Pr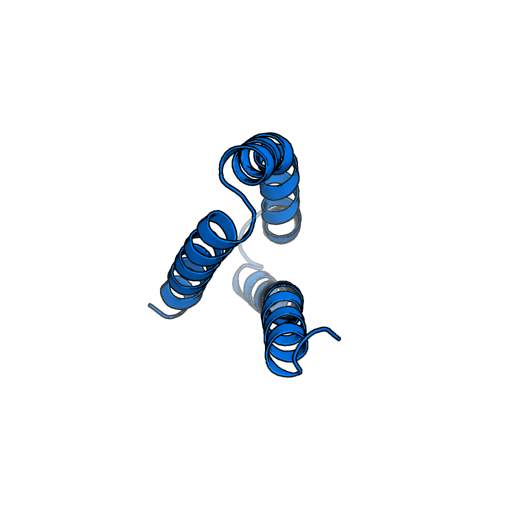otein AF-A0A970UCK8-F1 (afdb_monomer)

Solvent-accessible surface area (backbone atoms only — not comparable to full-atom values): 5324 Å² total; per-residue (Å²): 131,86,55,70,67,60,56,52,51,52,51,54,62,58,45,51,61,57,52,54,56,53,53,52,59,58,50,46,57,56,48,45,64,74,38,64,87,43,89,61,34,72,59,54,53,52,45,65,65,47,47,61,55,50,50,48,64,69,42,43,65,60,54,49,53,47,34,72,74,69,39,68,65,62,57,50,54,52,51,50,52,52,50,51,52,60,57,54,58,75,77,112

pLDDT: mean 81.98, std 9.64, range [52.28, 94.81]

Radius of gyration: 16.86 Å; Cα contacts (8 Å, |Δi|>4): 15; chains: 1; bounding box: 29×29×54 Å

Foldseek 3Di:
DPPPVVVVVVVVLVVLVVVVLVVLVVVLVVQLVVCVVPPCSVVVSVCSNCVVVVVCVVCVVVLVVVCVVVNPPVSSVVVVVVSVVVVVVVVD

Secondary structure (DSSP, 8-state):
---HHHHHHHHHHHHHHHHHHHHHHHHHHHHHHHTTTSTTHHHHHHHHHHHHHHHHHHHHHHHHHHHHHH-SHHHHHHHHHHHHHHHHTTT-

Structure (mmCIF, N/CA/C/O backbone):
data_AF-A0A970UCK8-F1
#
_entry.id   AF-A0A970UCK8-F1
#
loop_
_atom_site.group_PDB
_atom_site.id
_atom_site.type_symbol
_atom_site.label_atom_id
_atom_site.label_alt_id
_atom_site.label_comp_id
_atom_site.label_asym_id
_atom_site.label_entity_id
_atom_site.label_seq_id
_atom_site.pdbx_PDB_ins_code
_atom_site.Cartn_x
_atom_site.Cartn_y
_atom_site.Cartn_z
_atom_site.occupancy
_atom_site.B_iso_or_equiv
_atom_site.auth_seq_id
_atom_site.auth_comp_id
_atom_site.auth_asym_id
_atom_site.auth_atom_id
_atom_site.pdbx_PDB_model_num
ATOM 1 N N . MET A 1 1 ? -7.646 -2.385 30.205 1.00 52.28 1 MET A N 1
ATOM 2 C CA . MET A 1 1 ? -7.329 -3.652 29.506 1.00 52.28 1 MET A CA 1
ATOM 3 C C . MET A 1 1 ? -7.784 -3.529 28.058 1.00 52.28 1 MET A C 1
ATOM 5 O O . MET A 1 1 ? -8.981 -3.429 27.833 1.00 52.28 1 MET A O 1
ATOM 9 N N . MET A 1 2 ? -6.875 -3.453 27.079 1.00 58.56 2 MET A N 1
ATOM 10 C CA . MET A 1 2 ? -7.271 -3.500 25.659 1.00 58.56 2 MET A CA 1
ATOM 11 C C . MET A 1 2 ? -7.958 -4.842 25.383 1.00 58.56 2 MET A C 1
ATOM 13 O O . MET A 1 2 ? -7.359 -5.890 25.636 1.00 58.56 2 MET A O 1
ATOM 17 N N . GLY A 1 3 ? -9.207 -4.803 24.912 1.00 76.75 3 GLY A N 1
ATOM 18 C CA . GLY A 1 3 ? -9.972 -5.998 24.561 1.00 76.75 3 GLY A CA 1
ATOM 19 C C . GLY A 1 3 ? -9.224 -6.839 23.527 1.00 76.75 3 GLY A C 1
ATOM 20 O O . GLY A 1 3 ? -8.586 -6.291 22.628 1.00 76.75 3 GLY A O 1
ATOM 21 N N . SER A 1 4 ? -9.284 -8.165 23.667 1.00 78.94 4 SER A N 1
ATOM 22 C CA . SER A 1 4 ? -8.554 -9.117 22.814 1.00 78.94 4 SER A CA 1
ATOM 23 C C . SER A 1 4 ? -8.753 -8.843 21.313 1.00 78.94 4 SER A C 1
ATOM 25 O O . SER A 1 4 ? -7.791 -8.849 20.549 1.00 78.94 4 SER A O 1
ATOM 27 N N . GLY A 1 5 ? -9.973 -8.458 20.913 1.00 83.31 5 GLY A N 1
ATOM 28 C CA . GLY A 1 5 ? -10.305 -8.125 19.524 1.00 83.31 5 GLY A CA 1
ATOM 29 C C . GLY A 1 5 ? -9.478 -6.980 18.928 1.00 83.31 5 GLY A C 1
ATOM 30 O O . GLY A 1 5 ? -9.044 -7.085 17.788 1.00 83.31 5 GLY A O 1
ATOM 31 N N . LEU A 1 6 ? -9.160 -5.932 19.700 1.00 85.56 6 LEU A N 1
ATOM 32 C CA . LEU A 1 6 ? -8.372 -4.797 19.196 1.00 85.56 6 LEU A CA 1
ATOM 33 C C . LEU A 1 6 ? -6.941 -5.217 18.833 1.00 85.56 6 LEU A C 1
ATOM 35 O O . LEU A 1 6 ? -6.384 -4.752 17.841 1.00 85.56 6 LEU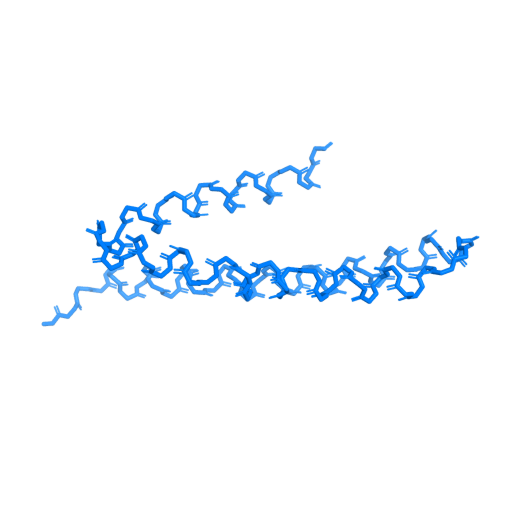 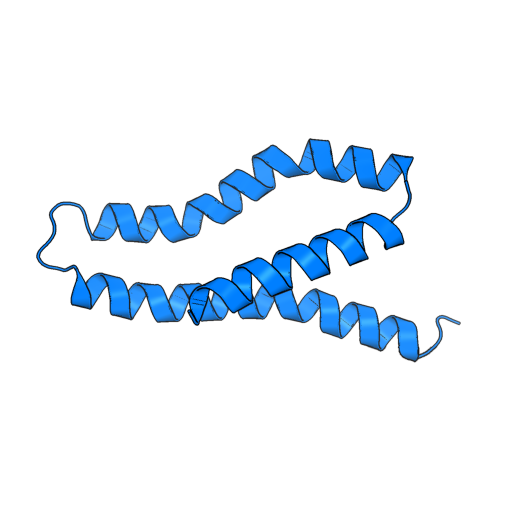A O 1
ATOM 39 N N . LYS A 1 7 ? -6.350 -6.110 19.636 1.00 87.50 7 LYS A N 1
ATOM 40 C CA . LYS A 1 7 ? -4.995 -6.624 19.397 1.00 87.50 7 LYS A CA 1
ATOM 41 C C . LYS A 1 7 ? -4.950 -7.452 18.119 1.00 87.50 7 LYS A C 1
ATOM 43 O O . LYS A 1 7 ? -4.025 -7.294 17.332 1.00 87.50 7 LYS A O 1
ATOM 48 N N . VAL A 1 8 ? -5.970 -8.285 17.904 1.00 91.06 8 VAL A N 1
ATOM 49 C CA . VAL A 1 8 ? -6.103 -9.090 16.686 1.00 91.06 8 VAL A CA 1
ATOM 50 C C . VAL A 1 8 ? -6.265 -8.191 15.464 1.00 91.06 8 VAL A C 1
ATOM 52 O O . VAL A 1 8 ? -5.541 -8.374 14.493 1.00 91.06 8 VAL A O 1
ATOM 55 N N . THR A 1 9 ? -7.133 -7.175 15.513 1.00 89.69 9 THR A N 1
ATOM 56 C CA . THR A 1 9 ? -7.300 -6.238 14.389 1.00 89.69 9 THR A CA 1
ATOM 57 C C . THR A 1 9 ? -6.004 -5.501 14.064 1.00 89.69 9 THR A C 1
ATOM 59 O O . THR A 1 9 ? -5.633 -5.418 12.901 1.00 89.69 9 THR A O 1
ATOM 62 N N . LEU A 1 10 ? -5.280 -5.004 15.071 1.00 88.25 10 LEU A N 1
ATOM 63 C CA . LEU A 1 10 ? -3.989 -4.342 14.853 1.00 88.25 10 LEU A CA 1
ATOM 64 C C . LEU A 1 10 ? -2.954 -5.287 14.233 1.00 88.25 10 LEU A C 1
ATOM 66 O O . LEU A 1 10 ? -2.231 -4.881 13.327 1.00 88.25 10 LEU A O 1
ATOM 70 N N . LEU A 1 11 ? -2.907 -6.536 14.700 1.00 91.06 11 LEU A N 1
ATOM 71 C CA . LEU A 1 11 ? -1.988 -7.546 14.184 1.00 91.06 11 LEU A CA 1
ATOM 72 C C . LEU A 1 11 ? -2.301 -7.899 12.726 1.00 91.06 11 LEU A C 1
ATOM 74 O O . LEU A 1 11 ? -1.400 -7.889 11.891 1.00 91.06 11 LEU A O 1
ATOM 78 N N . LEU A 1 12 ? -3.575 -8.138 12.407 1.00 90.94 12 LEU A N 1
ATOM 79 C CA . LEU A 1 12 ? -4.012 -8.428 11.042 1.00 90.94 12 LEU A CA 1
ATOM 80 C C . LEU A 1 12 ? -3.717 -7.247 10.115 1.00 90.94 12 LEU A C 1
ATOM 82 O O . LEU A 1 12 ? -3.036 -7.422 9.105 1.00 90.94 12 LEU A O 1
ATOM 86 N N . THR A 1 13 ? -4.135 -6.034 10.484 1.00 89.31 13 THR A N 1
ATOM 87 C CA . THR A 1 13 ? -3.922 -4.842 9.653 1.00 89.31 13 THR A CA 1
ATOM 88 C C . THR A 1 13 ? -2.442 -4.507 9.471 1.00 89.31 13 THR A C 1
ATOM 90 O O . THR A 1 13 ? -2.041 -4.121 8.379 1.00 89.31 13 THR A O 1
ATOM 93 N N . GLY A 1 14 ? -1.606 -4.700 10.495 1.00 88.12 14 GLY A N 1
ATOM 94 C CA . GLY A 1 14 ? -0.156 -4.531 10.368 1.00 88.12 14 GLY A CA 1
ATOM 95 C C . GLY A 1 14 ? 0.499 -5.584 9.467 1.00 88.12 14 GLY A C 1
ATOM 96 O O . GLY A 1 14 ? 1.422 -5.264 8.719 1.00 88.12 14 GLY A O 1
ATOM 97 N N . SER A 1 15 ? 0.006 -6.828 9.496 1.00 89.06 15 SER A N 1
ATOM 98 C CA . SER A 1 15 ? 0.548 -7.919 8.675 1.00 89.06 15 SER A CA 1
ATOM 99 C C . SER A 1 15 ? 0.279 -7.743 7.176 1.00 89.06 15 SER A C 1
ATOM 101 O O . SER A 1 15 ? 1.140 -8.087 6.366 1.00 89.06 15 SER A O 1
ATOM 103 N N . LEU A 1 16 ? -0.857 -7.136 6.806 1.00 86.38 16 LEU A N 1
ATOM 104 C CA . LEU A 1 16 ? -1.234 -6.861 5.413 1.00 86.38 16 LEU A CA 1
ATOM 105 C C . LEU A 1 16 ? -0.136 -6.097 4.656 1.00 86.38 16 LEU A C 1
ATOM 107 O O . LEU A 1 16 ? 0.249 -6.497 3.559 1.00 86.38 16 LEU A O 1
ATOM 111 N N . THR A 1 17 ? 0.437 -5.058 5.269 1.00 83.50 17 THR A N 1
ATOM 112 C CA . THR A 1 17 ? 1.501 -4.246 4.656 1.00 83.50 17 THR A CA 1
ATOM 113 C C . THR A 1 17 ? 2.771 -5.053 4.383 1.00 83.50 17 THR A C 1
ATOM 115 O O . THR A 1 17 ? 3.411 -4.875 3.348 1.00 83.50 17 THR A O 1
ATOM 118 N N . VAL A 1 18 ? 3.137 -5.960 5.294 1.00 84.00 18 VAL A N 1
ATOM 119 C CA . VAL A 1 18 ? 4.324 -6.815 5.134 1.00 84.00 18 VAL A CA 1
ATOM 120 C C . VAL A 1 18 ? 4.111 -7.812 3.995 1.00 84.00 18 VAL A C 1
ATOM 122 O O . VAL A 1 18 ? 5.004 -8.008 3.170 1.00 84.00 18 VAL A O 1
ATOM 125 N N . MET A 1 19 ? 2.914 -8.401 3.908 1.00 85.56 19 MET A N 1
ATOM 126 C CA . MET A 1 19 ? 2.577 -9.333 2.831 1.00 85.56 19 MET A CA 1
ATOM 127 C C . MET A 1 19 ? 2.597 -8.661 1.453 1.00 85.56 19 MET A C 1
ATOM 129 O O . MET A 1 19 ? 3.087 -9.267 0.502 1.00 85.56 19 MET A O 1
ATOM 133 N N . ALA A 1 20 ? 2.149 -7.405 1.344 1.00 82.19 20 ALA A N 1
ATOM 134 C CA . ALA A 1 20 ? 2.206 -6.648 0.091 1.00 82.19 20 ALA A CA 1
ATOM 135 C C . ALA A 1 20 ? 3.637 -6.556 -0.469 1.00 82.19 20 ALA A C 1
ATOM 137 O O . ALA A 1 20 ? 3.870 -6.855 -1.639 1.00 82.19 20 ALA A O 1
ATOM 138 N N . GLY A 1 21 ? 4.610 -6.196 0.377 1.00 79.56 21 GLY A N 1
ATOM 139 C CA . GLY A 1 21 ? 6.015 -6.098 -0.031 1.00 79.56 21 GLY A CA 1
ATOM 140 C C . GLY A 1 21 ? 6.611 -7.443 -0.462 1.00 79.56 21 GLY A C 1
ATOM 141 O O . GLY A 1 21 ? 7.375 -7.502 -1.430 1.00 79.56 21 GLY A O 1
ATOM 142 N N . ALA A 1 22 ? 6.224 -8.530 0.212 1.00 81.88 22 ALA A N 1
ATOM 143 C CA . ALA A 1 22 ? 6.670 -9.876 -0.134 1.00 81.88 22 ALA A CA 1
ATOM 144 C C . ALA A 1 22 ? 6.195 -10.300 -1.536 1.00 81.88 22 ALA A C 1
ATOM 146 O O . ALA A 1 22 ? 7.007 -10.767 -2.332 1.00 81.88 22 ALA A O 1
ATOM 147 N N . ILE A 1 23 ? 4.917 -10.063 -1.862 1.00 81.00 23 ILE A N 1
ATOM 148 C CA . ILE A 1 23 ? 4.330 -10.397 -3.173 1.00 81.00 23 ILE A CA 1
ATOM 149 C C . ILE A 1 23 ? 5.004 -9.609 -4.303 1.00 81.00 23 ILE A C 1
ATOM 151 O O . ILE A 1 23 ? 5.336 -10.171 -5.346 1.00 81.00 23 ILE A O 1
ATOM 155 N N . ILE A 1 24 ? 5.239 -8.309 -4.094 1.00 77.62 24 ILE A N 1
ATOM 156 C CA . ILE A 1 24 ? 5.892 -7.451 -5.095 1.00 77.62 24 ILE A CA 1
ATOM 157 C C . ILE A 1 24 ? 7.307 -7.962 -5.394 1.00 77.62 24 ILE A C 1
ATOM 159 O O . ILE A 1 24 ? 7.705 -8.050 -6.552 1.00 77.62 24 ILE A O 1
ATOM 163 N N . THR A 1 25 ? 8.059 -8.345 -4.360 1.00 74.88 25 THR A N 1
ATOM 164 C CA . THR A 1 25 ? 9.447 -8.806 -4.515 1.00 74.88 25 THR A CA 1
ATOM 165 C C . THR A 1 25 ? 9.533 -10.104 -5.324 1.00 74.88 25 THR A C 1
ATOM 167 O O . THR A 1 25 ? 10.408 -10.232 -6.184 1.00 74.88 25 THR A O 1
ATOM 170 N N . THR A 1 26 ? 8.617 -11.052 -5.096 1.00 77.81 26 THR A N 1
ATOM 171 C CA . THR A 1 26 ? 8.566 -12.299 -5.874 1.00 77.81 26 THR A CA 1
ATOM 172 C C . THR A 1 26 ? 8.131 -12.043 -7.316 1.00 77.81 26 THR A C 1
ATOM 174 O O . THR A 1 26 ? 8.789 -12.515 -8.238 1.00 77.81 26 THR A O 1
ATOM 177 N N . ALA A 1 27 ? 7.101 -11.218 -7.527 1.00 76.00 27 ALA A N 1
ATOM 178 C CA . ALA A 1 27 ? 6.588 -10.908 -8.863 1.00 76.00 27 ALA A CA 1
ATOM 179 C C . ALA A 1 27 ? 7.609 -10.161 -9.740 1.00 76.00 27 ALA A C 1
ATOM 181 O O . ALA A 1 27 ? 7.687 -10.397 -10.942 1.00 76.00 27 ALA A O 1
ATOM 182 N N . ILE A 1 28 ? 8.431 -9.283 -9.155 1.00 71.69 28 ILE A N 1
ATOM 183 C CA . ILE A 1 28 ? 9.445 -8.527 -9.905 1.00 71.69 28 ILE A CA 1
ATOM 184 C C . ILE A 1 28 ? 10.538 -9.432 -10.480 1.00 71.69 28 ILE A C 1
ATOM 186 O O . ILE A 1 28 ? 11.052 -9.137 -11.562 1.00 71.69 28 ILE A O 1
ATOM 190 N N . SER A 1 29 ? 10.890 -10.527 -9.800 1.00 73.38 29 SER A N 1
ATOM 191 C CA . SER A 1 29 ? 11.863 -11.486 -10.342 1.00 73.38 29 SER A CA 1
ATOM 192 C C . SER A 1 29 ? 11.332 -12.140 -11.621 1.00 73.38 29 SER A C 1
ATOM 194 O O . SER A 1 29 ? 12.050 -12.188 -12.621 1.00 73.38 29 SER A O 1
ATOM 196 N N . ASP A 1 30 ? 10.054 -12.522 -11.627 1.00 72.25 30 ASP A N 1
ATOM 197 C CA . ASP A 1 30 ? 9.388 -13.112 -12.793 1.00 72.25 30 ASP A CA 1
ATOM 198 C C . ASP A 1 30 ? 9.218 -12.092 -13.931 1.00 72.25 30 ASP A C 1
ATOM 200 O 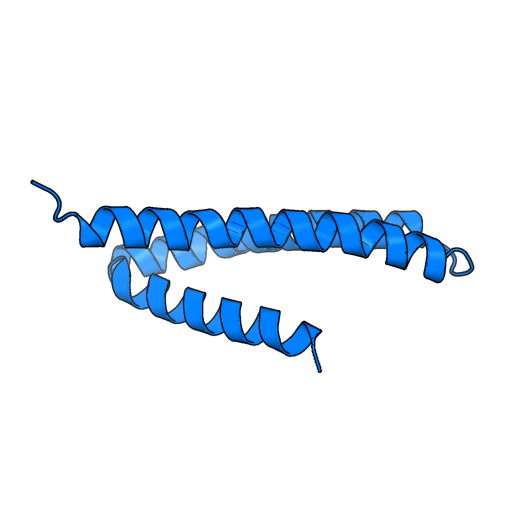O . ASP A 1 30 ? 9.518 -12.387 -15.089 1.00 72.25 30 ASP A O 1
ATOM 204 N N . ILE A 1 31 ? 8.821 -10.855 -13.609 1.00 70.25 31 ILE A N 1
ATOM 205 C CA . ILE A 1 31 ? 8.703 -9.753 -14.578 1.00 70.25 31 ILE A CA 1
ATOM 206 C C . ILE A 1 31 ? 10.070 -9.445 -15.204 1.00 70.25 31 ILE A C 1
ATOM 208 O O . ILE A 1 31 ? 10.175 -9.299 -16.416 1.00 70.25 31 ILE A O 1
ATOM 212 N N . THR A 1 32 ? 11.146 -9.390 -14.420 1.00 67.56 32 THR A N 1
ATOM 213 C CA . THR A 1 32 ? 12.483 -9.072 -14.955 1.00 67.56 32 THR A CA 1
ATOM 214 C C . THR A 1 32 ? 12.978 -10.153 -15.919 1.00 67.56 32 THR A C 1
ATOM 216 O O . THR A 1 32 ? 13.590 -9.825 -16.934 1.00 67.56 32 THR A O 1
ATOM 219 N N . GLN A 1 33 ? 12.675 -11.428 -15.652 1.00 70.19 33 GLN A N 1
ATOM 220 C CA . GLN A 1 33 ? 12.970 -12.518 -16.587 1.00 70.19 33 GLN A CA 1
ATOM 221 C C . GLN A 1 33 ? 12.102 -12.439 -17.846 1.00 70.19 33 GLN A C 1
ATOM 223 O O . GLN A 1 33 ? 12.613 -12.601 -18.955 1.00 70.19 33 GLN A O 1
ATOM 228 N N . HIS A 1 34 ? 10.808 -12.147 -17.690 1.00 71.44 34 HIS A N 1
ATOM 229 C CA . HIS A 1 34 ? 9.882 -12.059 -18.814 1.00 71.44 34 HIS A CA 1
ATOM 230 C C . HIS A 1 34 ? 10.140 -10.843 -19.706 1.00 71.44 34 HIS A C 1
ATOM 232 O O . HIS A 1 34 ? 9.939 -10.939 -20.903 1.00 71.44 34 HIS A O 1
ATOM 238 N N . TYR A 1 35 ? 10.624 -9.725 -19.165 1.00 67.56 35 TYR A N 1
ATOM 239 C CA . TYR A 1 35 ? 10.909 -8.498 -19.917 1.00 67.56 35 TYR A CA 1
ATOM 240 C C . TYR A 1 35 ? 12.410 -8.286 -20.174 1.00 67.56 35 TYR A C 1
ATOM 242 O O . TYR A 1 35 ? 12.826 -7.181 -20.517 1.00 67.56 35 TYR A O 1
ATOM 250 N N . ALA A 1 36 ? 13.235 -9.335 -20.070 1.00 65.81 36 ALA A N 1
ATOM 251 C CA . ALA A 1 36 ? 14.690 -9.266 -20.265 1.00 65.81 36 ALA A CA 1
ATOM 252 C C . ALA A 1 36 ? 15.124 -8.746 -21.654 1.00 65.81 36 ALA A C 1
ATOM 254 O O . ALA A 1 36 ? 16.263 -8.327 -21.841 1.00 65.81 36 ALA A O 1
ATOM 255 N N . HIS A 1 37 ? 14.217 -8.766 -22.632 1.00 66.81 37 HIS A N 1
ATOM 256 C CA . HIS A 1 37 ? 14.413 -8.273 -23.998 1.00 66.81 37 HIS A CA 1
ATOM 257 C C . HIS A 1 37 ? 14.057 -6.785 -24.181 1.00 66.81 37 HIS A C 1
ATOM 259 O O . HIS A 1 37 ? 14.259 -6.242 -25.267 1.00 66.81 37 HIS A O 1
ATOM 265 N N . VAL A 1 38 ? 13.556 -6.108 -23.142 1.00 70.50 38 VAL A N 1
ATOM 266 C CA . VAL A 1 38 ? 13.261 -4.669 -23.170 1.00 70.50 38 VAL A CA 1
ATOM 267 C C . VAL A 1 38 ? 14.474 -3.887 -22.642 1.00 70.50 38 VAL A C 1
ATOM 269 O O . VAL A 1 38 ? 14.954 -4.170 -21.540 1.00 70.50 38 VAL A O 1
ATOM 272 N N . PRO A 1 39 ? 14.991 -2.885 -23.378 1.00 60.28 39 PRO A N 1
ATOM 273 C CA . PRO A 1 39 ? 16.053 -2.028 -22.859 1.00 60.28 39 PRO A CA 1
ATOM 274 C C . PRO A 1 39 ? 15.595 -1.342 -21.559 1.00 60.28 39 PRO A C 1
ATOM 276 O O . PRO A 1 39 ? 14.455 -0.900 -21.452 1.00 60.28 39 PRO A O 1
ATOM 279 N N . TYR A 1 40 ? 16.490 -1.255 -20.568 1.00 64.50 40 TYR A N 1
ATOM 280 C CA . TYR A 1 40 ? 16.238 -0.711 -19.219 1.00 64.50 40 TYR A CA 1
ATOM 281 C C . TYR A 1 40 ? 15.355 -1.555 -18.279 1.00 64.50 40 TYR A C 1
ATOM 283 O O . TYR A 1 40 ? 14.967 -1.049 -17.225 1.00 64.50 40 TYR A O 1
ATOM 291 N N . ALA A 1 41 ? 15.087 -2.832 -18.581 1.00 65.25 41 ALA A N 1
ATOM 292 C CA . ALA A 1 41 ? 14.288 -3.714 -17.716 1.00 65.25 41 ALA A CA 1
ATOM 293 C C . ALA A 1 41 ? 14.754 -3.719 -16.246 1.00 65.25 41 ALA A C 1
ATOM 295 O O . ALA A 1 41 ? 13.941 -3.577 -15.340 1.00 65.25 41 ALA A O 1
ATOM 296 N N . GLU A 1 42 ? 16.064 -3.772 -15.994 1.00 68.00 42 GLU A N 1
ATOM 297 C CA . GLU A 1 42 ? 16.606 -3.757 -14.628 1.00 68.00 42 GLU A CA 1
ATOM 298 C C . GLU A 1 42 ? 16.321 -2.439 -13.882 1.00 68.00 42 GLU A C 1
ATOM 300 O O . GLU A 1 42 ? 16.015 -2.439 -12.687 1.00 68.00 42 GLU A O 1
ATOM 305 N N . LEU A 1 43 ? 16.398 -1.304 -14.583 1.00 72.81 43 LEU A N 1
ATOM 306 C CA . LEU A 1 43 ? 16.167 0.021 -14.006 1.00 72.81 43 LEU A CA 1
ATOM 307 C C . LEU A 1 43 ? 14.673 0.214 -13.708 1.00 72.81 43 LEU A C 1
ATOM 309 O O . LEU A 1 43 ? 14.315 0.648 -12.615 1.00 72.81 43 LEU A O 1
ATOM 313 N N . THR A 1 44 ? 13.804 -0.200 -14.632 1.00 67.69 44 THR A N 1
ATOM 314 C CA . THR A 1 44 ? 12.345 -0.179 -14.460 1.00 67.69 44 THR A CA 1
ATOM 315 C C . THR A 1 44 ? 11.898 -1.089 -13.312 1.00 67.69 44 THR A C 1
ATOM 317 O O . THR A 1 44 ? 11.119 -0.658 -12.463 1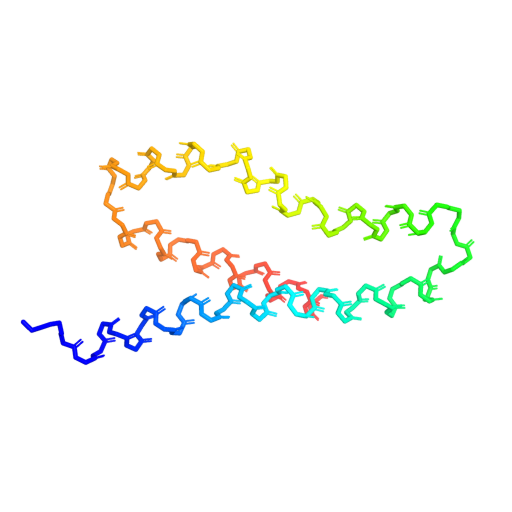.00 67.69 44 THR A O 1
ATOM 320 N N . SER A 1 45 ? 12.452 -2.302 -13.208 1.00 72.06 45 SER A N 1
ATOM 321 C CA . SER A 1 45 ? 12.183 -3.225 -12.096 1.00 72.06 45 SER A CA 1
ATOM 322 C C . SER A 1 45 ? 12.605 -2.644 -10.743 1.00 72.06 45 SER A C 1
ATOM 324 O O . SER A 1 45 ? 11.856 -2.724 -9.770 1.00 72.06 45 SER A O 1
ATOM 326 N N . LYS A 1 46 ? 13.772 -1.990 -10.672 1.00 73.69 46 LYS A N 1
ATOM 327 C CA . LYS A 1 46 ? 14.230 -1.299 -9.453 1.00 73.69 46 LYS A CA 1
ATOM 328 C C . LYS A 1 46 ? 13.330 -0.115 -9.090 1.00 73.69 46 LYS A C 1
ATOM 330 O O . LYS A 1 46 ? 13.033 0.077 -7.911 1.00 73.69 46 LYS A O 1
ATOM 335 N N . LEU A 1 47 ? 12.861 0.649 -10.079 1.00 78.38 47 LEU A N 1
ATOM 336 C CA . LEU A 1 47 ? 11.922 1.752 -9.858 1.00 78.38 47 LEU A CA 1
ATOM 337 C C . LEU A 1 47 ? 10.571 1.271 -9.317 1.00 78.38 47 LEU A C 1
ATOM 339 O O . LEU A 1 47 ? 9.987 1.960 -8.487 1.00 78.38 47 LEU A O 1
ATOM 343 N N . MET A 1 48 ? 10.094 0.084 -9.705 1.00 78.50 48 MET A N 1
ATOM 344 C CA . MET A 1 48 ? 8.837 -0.470 -9.180 1.00 78.50 48 MET A CA 1
ATOM 345 C C . MET A 1 48 ? 8.878 -0.719 -7.662 1.00 78.50 48 MET A C 1
ATOM 347 O O . MET A 1 48 ? 7.850 -0.594 -7.002 1.00 78.50 48 MET A O 1
ATOM 351 N N . LEU A 1 49 ? 10.054 -1.013 -7.092 1.00 76.25 49 LEU A N 1
ATOM 352 C CA . LEU A 1 49 ? 10.235 -1.169 -5.640 1.00 76.25 49 LEU A CA 1
ATOM 353 C C . LEU A 1 49 ? 10.321 0.174 -4.907 1.00 76.25 49 LEU A C 1
ATOM 355 O O . LEU A 1 49 ? 9.856 0.304 -3.773 1.00 76.25 49 LEU A O 1
ATOM 359 N N . THR A 1 50 ? 10.923 1.187 -5.531 1.00 84.06 50 THR A N 1
ATOM 360 C CA . THR A 1 50 ? 11.140 2.493 -4.892 1.00 84.06 50 THR A CA 1
ATOM 361 C C . THR A 1 50 ? 9.944 3.427 -5.040 1.00 84.06 50 THR A C 1
ATOM 363 O O . THR A 1 50 ? 9.708 4.236 -4.142 1.00 84.06 50 THR A O 1
ATOM 366 N N . LEU A 1 51 ? 9.146 3.280 -6.104 1.00 86.69 51 LEU A N 1
ATOM 367 C CA . LEU A 1 51 ? 7.910 4.032 -6.329 1.00 86.69 51 LEU A CA 1
ATOM 368 C C . LEU A 1 51 ? 6.973 4.024 -5.112 1.00 86.69 51 LEU A C 1
ATOM 370 O O . LEU A 1 51 ? 6.641 5.109 -4.635 1.00 86.69 51 LEU A O 1
ATOM 374 N N . PRO A 1 52 ? 6.547 2.862 -4.573 1.00 84.44 52 PRO A N 1
ATOM 375 C CA . PRO A 1 52 ? 5.622 2.843 -3.444 1.00 84.44 52 PRO A CA 1
ATOM 376 C C . PRO A 1 52 ? 6.211 3.561 -2.226 1.00 84.44 52 PRO A C 1
ATOM 378 O O . PRO A 1 52 ? 5.509 4.332 -1.578 1.00 84.44 52 PRO A O 1
ATOM 381 N N . SER A 1 53 ? 7.514 3.406 -1.970 1.00 86.06 53 SER A N 1
ATOM 382 C CA . SER A 1 53 ? 8.208 4.122 -0.889 1.00 86.06 53 SER A CA 1
ATOM 383 C C . SER A 1 53 ? 8.212 5.641 -1.103 1.00 86.06 53 SER A C 1
ATOM 385 O O . SER A 1 53 ? 7.974 6.398 -0.162 1.00 86.06 53 SER A O 1
ATOM 387 N N . LEU A 1 54 ? 8.428 6.099 -2.340 1.00 90.81 54 LEU A N 1
ATOM 388 C CA . LEU A 1 54 ? 8.390 7.516 -2.704 1.00 90.81 54 LEU A CA 1
ATOM 389 C C . LEU A 1 54 ? 6.984 8.106 -2.528 1.00 90.81 54 LEU A C 1
ATOM 391 O O . LEU A 1 54 ? 6.834 9.169 -1.929 1.00 90.81 54 LEU A O 1
ATOM 395 N N . PHE A 1 55 ? 5.952 7.403 -3.001 1.00 90.62 55 PHE A N 1
ATOM 396 C CA . PHE A 1 55 ? 4.562 7.820 -2.815 1.00 90.62 55 PHE A CA 1
ATOM 397 C C . PHE A 1 55 ? 4.189 7.894 -1.335 1.00 90.62 55 PHE A C 1
ATOM 399 O O . PHE A 1 55 ? 3.563 8.867 -0.921 1.00 90.62 55 PHE A O 1
ATOM 406 N N . ILE A 1 56 ? 4.616 6.922 -0.521 1.00 89.06 56 ILE A N 1
ATOM 407 C CA . ILE A 1 56 ? 4.405 6.964 0.931 1.00 89.06 56 ILE A CA 1
ATOM 408 C C . ILE A 1 56 ? 5.089 8.195 1.531 1.00 89.06 56 ILE A C 1
ATOM 410 O O . ILE A 1 56 ? 4.446 8.919 2.284 1.00 89.06 56 ILE A O 1
ATOM 414 N N . ALA A 1 57 ? 6.346 8.476 1.177 1.00 92.56 57 ALA A N 1
ATOM 415 C CA . ALA A 1 57 ? 7.073 9.637 1.694 1.00 92.56 57 ALA A CA 1
ATOM 416 C C . ALA A 1 57 ? 6.390 10.970 1.336 1.00 92.56 57 ALA A C 1
ATOM 418 O O . ALA A 1 57 ? 6.284 11.857 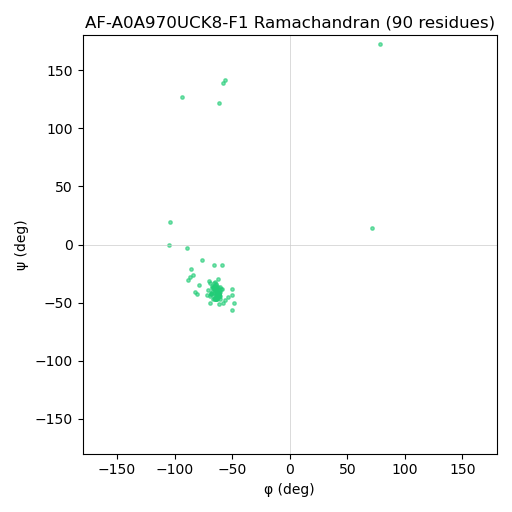2.182 1.00 92.56 57 ALA A O 1
ATOM 419 N N . LEU A 1 58 ? 5.883 11.094 0.107 1.00 94.81 58 LEU A N 1
ATOM 420 C CA . LEU A 1 58 ? 5.178 12.289 -0.363 1.00 94.81 58 LEU A CA 1
ATOM 421 C C . LEU A 1 58 ? 3.793 12.451 0.281 1.00 94.81 58 LEU A C 1
ATOM 423 O O . LEU A 1 58 ? 3.392 13.566 0.615 1.00 94.81 58 LEU A O 1
ATOM 427 N N . LEU A 1 59 ? 3.057 11.352 0.467 1.00 92.38 59 LEU A N 1
ATOM 428 C CA . LEU A 1 59 ? 1.693 11.372 1.005 1.00 92.38 59 LEU A CA 1
ATOM 429 C C . LEU A 1 59 ? 1.647 11.357 2.539 1.00 92.38 59 LEU A C 1
ATOM 431 O O . LEU A 1 59 ? 0.644 11.786 3.111 1.00 92.38 59 LEU A O 1
ATOM 435 N N . ALA A 1 60 ? 2.713 10.918 3.213 1.00 91.25 60 ALA A N 1
ATOM 436 C CA . ALA A 1 60 ? 2.813 10.855 4.671 1.00 91.25 60 ALA A CA 1
ATOM 437 C C . ALA A 1 60 ? 2.383 12.149 5.392 1.00 91.25 60 ALA A C 1
ATOM 439 O O . ALA A 1 60 ? 1.542 12.045 6.286 1.00 91.25 60 ALA A O 1
ATOM 440 N N . PRO A 1 61 ? 2.862 13.360 5.031 1.00 92.38 61 PRO A N 1
ATOM 441 C CA . PRO A 1 61 ? 2.437 14.585 5.714 1.00 92.38 61 PRO A CA 1
ATOM 442 C C . PRO A 1 61 ? 0.948 14.902 5.508 1.00 92.38 61 PRO A C 1
ATOM 444 O O . PRO A 1 61 ? 0.280 15.377 6.426 1.00 92.38 61 PRO A O 1
ATOM 447 N N . ILE A 1 62 ? 0.403 14.605 4.324 1.00 93.12 62 ILE A N 1
ATOM 448 C CA . ILE A 1 62 ? -1.008 14.853 3.997 1.00 93.12 62 ILE A CA 1
ATOM 449 C C . ILE A 1 62 ? -1.899 13.909 4.808 1.00 93.12 62 ILE A C 1
ATOM 451 O O . ILE A 1 62 ? -2.831 14.347 5.483 1.00 93.12 62 ILE A O 1
ATOM 455 N N . VAL A 1 63 ? -1.589 12.612 4.772 1.00 89.44 63 VAL A N 1
ATOM 456 C CA . VAL A 1 63 ? -2.352 11.578 5.478 1.00 89.44 63 VAL A CA 1
ATOM 457 C C . VAL A 1 63 ? -2.204 11.729 6.993 1.00 89.44 63 VAL A C 1
ATOM 459 O O . VAL A 1 63 ? -3.192 11.578 7.707 1.00 89.44 63 VAL A O 1
ATOM 462 N N . GLY A 1 64 ? -1.018 12.101 7.485 1.00 89.00 64 GLY A N 1
ATOM 463 C CA . GLY A 1 64 ? -0.776 12.400 8.899 1.00 89.00 64 GLY A CA 1
ATOM 464 C C . GLY A 1 64 ? -1.679 13.523 9.410 1.00 89.00 64 GLY A C 1
ATOM 465 O O . GLY A 1 64 ? -2.424 13.320 10.365 1.00 89.00 64 GLY A O 1
ATOM 466 N N . ASN A 1 65 ? -1.734 14.651 8.693 1.00 92.44 65 ASN A N 1
ATOM 467 C CA . ASN A 1 65 ? -2.625 15.761 9.045 1.00 92.44 65 ASN A CA 1
ATOM 468 C C . ASN A 1 65 ? -4.117 15.354 9.029 1.00 92.44 65 ASN A C 1
ATOM 470 O O . ASN A 1 65 ? -4.903 15.783 9.875 1.00 92.44 65 ASN A O 1
ATOM 474 N N . ILE A 1 66 ? -4.527 14.489 8.092 1.00 91.06 66 ILE A N 1
ATOM 475 C CA . ILE A 1 66 ? -5.898 13.949 8.049 1.00 91.06 66 ILE A CA 1
ATOM 476 C C . ILE A 1 66 ? -6.186 13.071 9.275 1.00 91.06 66 ILE A C 1
ATOM 478 O O . ILE A 1 66 ? -7.264 13.186 9.862 1.00 91.06 66 ILE A O 1
ATOM 482 N N . ILE A 1 67 ? -5.247 12.210 9.673 1.00 90.88 67 ILE A N 1
ATOM 483 C CA . ILE A 1 67 ? -5.384 11.342 10.852 1.00 90.88 67 ILE A CA 1
ATOM 484 C C . ILE A 1 67 ? -5.503 12.178 12.128 1.00 90.88 67 ILE A C 1
ATOM 486 O O . ILE A 1 67 ? -6.364 11.888 12.964 1.00 90.88 67 ILE A O 1
ATOM 490 N N . ASP A 1 68 ? -4.701 13.234 12.246 1.00 90.19 68 ASP A N 1
ATOM 491 C CA . ASP A 1 68 ? -4.721 14.125 13.405 1.00 90.19 68 ASP A CA 1
ATOM 492 C C . ASP A 1 68 ? -6.043 14.902 13.502 1.00 90.19 68 ASP A C 1
ATOM 494 O O . ASP A 1 68 ? -6.582 15.079 14.596 1.00 90.19 68 ASP A O 1
ATOM 498 N N . ARG A 1 69 ? -6.626 15.309 12.363 1.00 89.38 69 ARG A N 1
ATOM 499 C CA . ARG A 1 69 ? -7.879 16.085 12.326 1.00 89.38 69 ARG A CA 1
ATOM 500 C C . ARG A 1 69 ? -9.152 15.236 12.442 1.00 89.38 69 ARG A C 1
ATOM 502 O O . ARG A 1 69 ? -10.102 15.660 13.095 1.00 89.38 69 ARG A O 1
ATOM 509 N N . PHE A 1 70 ? -9.215 14.074 11.791 1.00 87.00 70 PHE A N 1
ATOM 510 C CA . PHE A 1 70 ? -10.437 13.253 11.695 1.00 87.00 70 PHE A CA 1
ATOM 511 C C . PHE A 1 70 ? -10.423 12.013 12.600 1.00 87.00 70 PHE A C 1
ATOM 513 O O . PHE A 1 70 ? -11.399 11.253 12.634 1.00 87.00 70 PHE A O 1
ATOM 520 N N . GLY A 1 71 ? -9.336 11.810 13.344 1.00 86.19 71 GLY A N 1
ATOM 521 C CA . GLY A 1 71 ? -9.101 10.617 14.140 1.00 86.19 71 GLY A CA 1
ATOM 522 C C . GLY A 1 71 ? -8.623 9.433 13.295 1.00 86.19 71 GLY A C 1
ATOM 523 O O . GLY A 1 71 ? -8.609 9.453 12.071 1.00 86.19 71 GLY A O 1
ATOM 524 N N . ARG A 1 72 ? -8.240 8.353 13.977 1.00 84.50 72 ARG A N 1
ATOM 525 C CA . ARG A 1 72 ? -7.477 7.224 13.404 1.00 84.50 72 ARG A CA 1
ATOM 526 C C . ARG A 1 72 ? -8.319 6.155 12.695 1.00 84.50 72 ARG A C 1
ATOM 528 O O . ARG A 1 72 ? -7.817 5.481 11.807 1.00 84.50 72 ARG A O 1
ATOM 535 N N . ILE A 1 73 ? -9.594 5.992 13.063 1.00 86.50 73 ILE A N 1
ATOM 536 C CA . ILE A 1 73 ? -10.424 4.868 12.580 1.00 86.50 73 ILE A CA 1
ATOM 537 C C . ILE A 1 73 ? -10.979 5.114 11.169 1.00 86.50 73 ILE A C 1
ATOM 539 O O . ILE A 1 73 ? -10.959 4.209 10.341 1.00 86.50 73 ILE A O 1
ATOM 543 N N . ARG A 1 74 ? -11.463 6.326 10.865 1.00 88.69 74 ARG A N 1
ATOM 544 C CA . ARG A 1 74 ? -12.027 6.628 9.534 1.00 88.69 74 ARG A CA 1
ATOM 545 C C . ARG A 1 74 ? -10.973 6.535 8.418 1.00 88.69 74 ARG A C 1
ATOM 547 O O . ARG A 1 74 ? -11.251 5.857 7.432 1.00 88.69 74 ARG A O 1
ATOM 554 N N . PRO A 1 75 ? -9.765 7.120 8.565 1.00 89.19 75 PRO A N 1
ATOM 555 C CA . PRO A 1 75 ? -8.702 6.976 7.572 1.00 89.19 75 PRO A CA 1
ATOM 556 C C . PRO A 1 75 ? -8.249 5.525 7.405 1.00 89.19 75 PRO A C 1
ATOM 558 O O . PRO A 1 75 ? -7.995 5.116 6.281 1.00 89.19 75 PRO A O 1
ATOM 561 N N . LEU A 1 76 ? -8.213 4.738 8.492 1.00 88.56 76 LEU A N 1
ATOM 562 C CA . LEU A 1 76 ? -7.876 3.312 8.451 1.00 88.56 76 LEU A CA 1
ATOM 563 C C . LEU A 1 76 ? -8.859 2.505 7.592 1.00 88.56 76 LEU A C 1
ATOM 565 O O . LEU A 1 76 ? -8.446 1.654 6.815 1.00 88.56 76 LEU A O 1
ATOM 569 N N . LEU A 1 77 ? -10.162 2.760 7.729 1.00 90.50 77 LEU A N 1
ATOM 570 C CA . LEU A 1 77 ? -11.176 2.059 6.936 1.00 90.50 77 LEU A CA 1
ATOM 571 C C . LEU A 1 77 ? -11.095 2.440 5.454 1.00 90.50 77 LEU A C 1
ATOM 573 O O . LEU A 1 77 ? -11.187 1.568 4.592 1.00 90.50 77 LEU A O 1
ATOM 577 N N . ILE A 1 78 ? -10.883 3.726 5.158 1.00 92.31 78 ILE A N 1
ATOM 578 C CA . ILE A 1 78 ? -10.724 4.211 3.781 1.00 92.31 78 ILE A CA 1
ATOM 579 C C . ILE A 1 78 ? -9.465 3.609 3.149 1.00 92.31 78 ILE A C 1
ATOM 581 O O . ILE A 1 78 ? -9.527 3.105 2.030 1.00 92.31 78 ILE A O 1
ATOM 585 N N . SER A 1 79 ? -8.333 3.620 3.859 1.00 89.94 79 SER A N 1
ATOM 586 C CA . SER A 1 79 ? -7.084 3.058 3.342 1.00 89.94 79 SER A CA 1
ATOM 587 C C . SER A 1 79 ? -7.174 1.549 3.146 1.00 89.94 79 SER A C 1
ATOM 589 O O . SER A 1 79 ? -6.676 1.052 2.143 1.00 89.94 79 SER A O 1
ATOM 591 N N . LEU A 1 80 ? -7.862 0.827 4.035 1.00 91.12 80 LEU A N 1
ATOM 592 C CA . LEU A 1 80 ? -8.100 -0.606 3.879 1.00 91.12 80 LEU A CA 1
ATOM 593 C C . LEU A 1 80 ? -8.951 -0.911 2.639 1.00 91.12 80 LEU A C 1
ATOM 595 O O . LEU A 1 80 ? -8.660 -1.858 1.912 1.00 91.12 80 LEU A O 1
ATOM 599 N N . PHE A 1 81 ? -9.971 -0.094 2.370 1.00 93.44 81 PHE A N 1
ATOM 600 C CA . PHE A 1 81 ? -10.794 -0.234 1.171 1.00 93.44 81 PHE A CA 1
ATOM 601 C C . PHE A 1 81 ? -9.990 0.037 -0.108 1.00 93.44 81 PHE A C 1
ATOM 603 O O . PH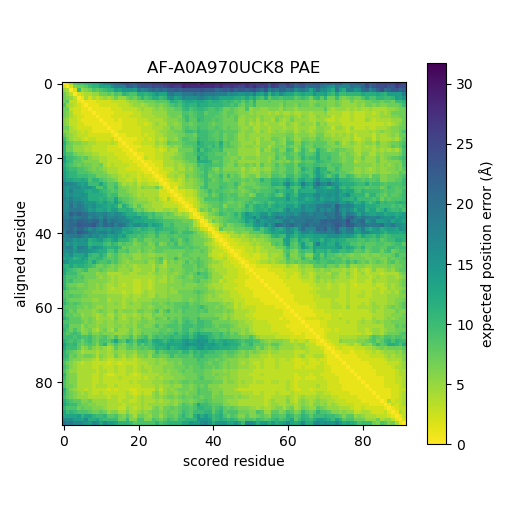E A 1 81 ? -10.027 -0.764 -1.039 1.00 93.44 81 PHE A O 1
ATOM 610 N N . LEU A 1 82 ? -9.203 1.119 -0.135 1.00 91.00 82 LEU A N 1
ATOM 611 C CA . LEU A 1 82 ? -8.306 1.427 -1.255 1.00 91.00 82 LEU A CA 1
ATOM 612 C C . LEU A 1 82 ? -7.250 0.333 -1.462 1.00 91.00 82 LEU A C 1
ATOM 614 O O . LEU A 1 82 ? -6.976 -0.043 -2.598 1.00 91.00 82 LEU A O 1
ATOM 618 N N . TYR A 1 83 ? -6.699 -0.206 -0.372 1.00 88.62 83 TYR A N 1
ATOM 619 C CA . TYR A 1 83 ? -5.751 -1.316 -0.405 1.00 88.62 83 TYR A CA 1
ATOM 620 C C . TYR A 1 83 ? -6.381 -2.572 -1.020 1.00 88.62 83 TYR A C 1
ATOM 622 O O . TYR A 1 83 ? -5.779 -3.198 -1.890 1.00 88.62 83 TYR A O 1
ATOM 630 N N . ALA A 1 84 ? -7.608 -2.916 -0.620 1.00 89.94 84 ALA A N 1
ATOM 631 C CA . ALA A 1 84 ? -8.328 -4.057 -1.177 1.00 89.94 84 ALA A CA 1
ATOM 632 C C . ALA A 1 84 ? -8.627 -3.879 -2.673 1.00 89.94 84 ALA A C 1
ATOM 634 O O . ALA A 1 84 ? -8.432 -4.817 -3.441 1.00 89.94 84 ALA A O 1
ATOM 635 N N . LEU A 1 85 ? -9.044 -2.680 -3.097 1.00 92.00 85 LEU A N 1
ATOM 636 C CA . LEU A 1 85 ? -9.288 -2.382 -4.511 1.00 92.00 85 LEU A CA 1
ATOM 637 C C . LEU A 1 85 ? -8.007 -2.459 -5.349 1.00 92.00 85 LEU A C 1
ATOM 639 O O . LEU A 1 85 ? -8.014 -3.100 -6.396 1.00 92.00 85 LEU A O 1
ATOM 643 N N . GLY A 1 86 ? -6.911 -1.857 -4.878 1.00 87.69 86 GLY A N 1
ATOM 644 C CA . GLY A 1 86 ? -5.624 -1.899 -5.577 1.00 87.69 86 GLY A CA 1
ATOM 645 C C . GLY A 1 86 ? -5.039 -3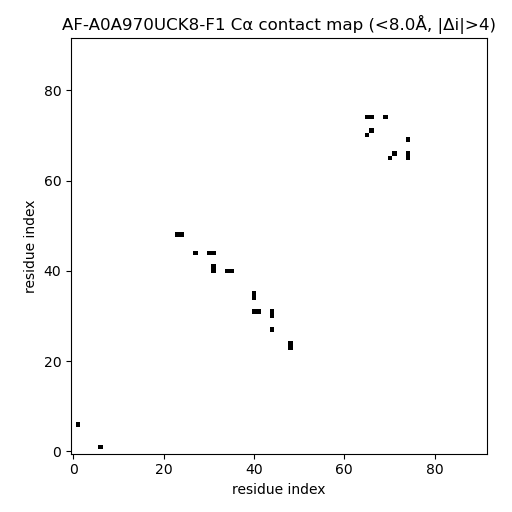.313 -5.659 1.00 87.69 86 GLY A C 1
ATOM 646 O O . GLY A 1 86 ? -4.494 -3.702 -6.688 1.00 87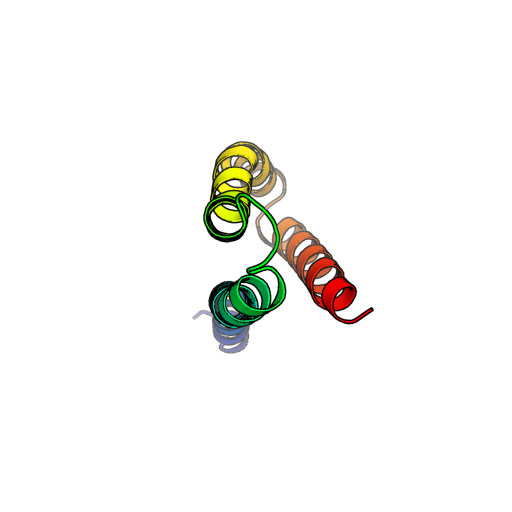.69 86 GLY A O 1
ATOM 647 N N . GLY A 1 87 ? -5.201 -4.116 -4.603 1.00 83.81 87 GLY A N 1
ATOM 648 C CA . GLY A 1 87 ? -4.817 -5.528 -4.624 1.00 83.81 87 GLY A CA 1
ATOM 649 C C . GLY A 1 87 ? -5.675 -6.350 -5.588 1.00 83.81 87 GLY A C 1
ATOM 650 O O . GLY A 1 87 ? -5.141 -7.100 -6.401 1.00 83.81 87 GLY A O 1
ATOM 651 N N . ALA A 1 88 ? -6.999 -6.177 -5.544 1.00 87.12 88 ALA A N 1
ATOM 652 C CA . ALA A 1 88 ? -7.929 -6.900 -6.410 1.00 87.12 88 ALA A CA 1
ATOM 653 C C . ALA A 1 88 ? -7.750 -6.550 -7.895 1.00 87.12 88 ALA A C 1
ATOM 655 O O . ALA A 1 88 ? -7.910 -7.427 -8.739 1.00 87.12 88 ALA A O 1
ATOM 656 N N . SER A 1 89 ? -7.365 -5.312 -8.226 1.00 85.12 89 SER A N 1
ATOM 657 C CA . SER A 1 89 ? -7.081 -4.932 -9.614 1.00 85.12 89 SER A CA 1
ATOM 658 C C . SER A 1 89 ? -5.872 -5.644 -10.217 1.00 85.12 89 SER A C 1
ATOM 660 O O . SER A 1 89 ? -5.746 -5.649 -11.427 1.00 85.12 89 SER A O 1
ATOM 662 N N . GLY A 1 90 ? -4.987 -6.245 -9.412 1.00 73.81 90 GLY A N 1
ATOM 663 C CA . GLY A 1 90 ? -3.882 -7.052 -9.941 1.00 73.81 90 GLY A CA 1
ATOM 664 C C . GLY A 1 90 ? -4.305 -8.437 -10.441 1.00 73.81 90 GLY A C 1
ATOM 665 O O . GLY A 1 90 ? -3.512 -9.110 -11.091 1.00 73.81 90 GLY A O 1
ATOM 666 N N . PHE A 1 91 ? -5.521 -8.882 -10.106 1.00 73.94 91 PHE A N 1
ATOM 667 C CA . PHE A 1 91 ? -6.065 -10.165 -10.556 1.00 73.94 91 PHE A CA 1
ATOM 668 C C . PHE A 1 91 ? -6.798 -10.074 -11.904 1.00 73.94 91 PHE A C 1
ATOM 670 O O . PHE A 1 91 ? -6.838 -11.067 -12.629 1.00 73.94 91 PHE A O 1
ATOM 677 N N . PHE A 1 92 ? -7.398 -8.919 -12.207 1.00 64.56 92 PHE A N 1
ATOM 678 C CA . PHE A 1 92 ? -8.151 -8.661 -13.440 1.00 64.56 92 PHE A CA 1
ATOM 679 C C . PHE A 1 92 ? -7.270 -8.001 -14.499 1.00 64.56 92 PHE A C 1
ATOM 681 O O . PHE A 1 92 ? -7.462 -8.332 -15.689 1.00 64.56 92 PHE A O 1
#

Sequence (92 aa):
MMGSGLKVTLLLTGSLTVMAGAIITTAISDITQHYAHVPYAELTSKLMLTLPSLFIALLAPIVGNIIDRFGRIRPLLISLFLYALGGASGFF

Mean predicted aligned error: 7.31 Å